Protein AF-A0A924PL40-F1 (afdb_monomer_lite)

Structure (mmCIF, N/CA/C/O backbone):
data_AF-A0A924PL40-F1
#
_entry.id   AF-A0A924PL40-F1
#
loop_
_atom_site.group_PDB
_atom_site.id
_atom_site.type_symbol
_atom_site.label_atom_id
_atom_site.label_alt_id
_atom_site.label_comp_id
_atom_site.label_asym_id
_atom_site.label_entity_id
_atom_site.label_seq_id
_atom_site.pdbx_PDB_ins_code
_atom_site.Cartn_x
_atom_site.Cartn_y
_atom_site.Cartn_z
_atom_site.occupancy
_atom_site.B_iso_or_equiv
_atom_site.auth_seq_id
_atom_site.auth_comp_id
_atom_site.auth_asym_id
_atom_site.auth_atom_id
_atom_site.pdbx_PDB_model_num
ATOM 1 N N . VAL A 1 1 ? -8.647 -14.905 -7.626 1.00 65.56 1 VAL A N 1
ATOM 2 C CA . VAL A 1 1 ? -8.924 -13.449 -7.681 1.00 65.56 1 VAL A CA 1
ATOM 3 C C . VAL A 1 1 ? -9.485 -13.070 -6.321 1.00 65.56 1 VAL A C 1
ATOM 5 O O . VAL A 1 1 ? -10.262 -13.864 -5.812 1.00 65.56 1 VAL A O 1
ATOM 8 N N . ALA A 1 2 ? -9.027 -11.977 -5.711 1.00 86.19 2 ALA A N 1
ATOM 9 C CA . ALA A 1 2 ? -9.420 -11.549 -4.363 1.00 86.19 2 ALA A CA 1
ATOM 10 C C . ALA A 1 2 ? -9.707 -10.041 -4.376 1.00 86.19 2 ALA A C 1
ATOM 12 O O . ALA A 1 2 ? -9.009 -9.313 -5.091 1.00 86.19 2 ALA A O 1
ATOM 13 N N . ASP A 1 3 ? -10.718 -9.595 -3.629 1.00 91.00 3 ASP A N 1
ATOM 14 C CA . ASP A 1 3 ? -11.042 -8.171 -3.473 1.00 91.00 3 ASP A CA 1
ATOM 15 C C . ASP A 1 3 ? -10.236 -7.516 -2.322 1.00 91.00 3 ASP A C 1
ATOM 17 O O . ASP A 1 3 ? -9.427 -8.161 -1.647 1.00 91.00 3 ASP A O 1
ATOM 21 N N . GLU A 1 4 ? -10.391 -6.202 -2.113 1.00 93.19 4 GLU A N 1
ATOM 22 C CA . GLU A 1 4 ? -9.683 -5.493 -1.032 1.00 93.19 4 GLU A CA 1
ATOM 23 C C . GLU A 1 4 ? -10.046 -6.048 0.353 1.00 93.19 4 GLU A C 1
ATOM 25 O O . GLU A 1 4 ? -9.172 -6.196 1.212 1.00 93.19 4 GLU A O 1
ATOM 30 N N . ARG A 1 5 ? -11.322 -6.383 0.562 1.00 94.44 5 ARG A N 1
ATOM 31 C CA . ARG A 1 5 ? -11.813 -6.932 1.824 1.00 94.44 5 ARG A CA 1
ATOM 32 C C . ARG A 1 5 ? -11.185 -8.298 2.080 1.00 94.44 5 ARG A C 1
ATOM 34 O O . ARG A 1 5 ? -10.714 -8.525 3.188 1.00 94.44 5 ARG A O 1
ATOM 41 N N . ASP A 1 6 ? -11.097 -9.167 1.079 1.00 93.31 6 ASP A N 1
ATOM 42 C CA . ASP A 1 6 ? -10.451 -10.475 1.185 1.00 93.31 6 ASP A CA 1
ATOM 43 C C . ASP A 1 6 ? -8.983 -10.327 1.604 1.00 93.31 6 ASP A C 1
ATOM 45 O O . ASP A 1 6 ? -8.516 -10.982 2.540 1.00 93.31 6 ASP A O 1
ATOM 49 N N . LEU A 1 7 ? -8.249 -9.432 0.933 1.00 94.38 7 LEU A N 1
ATOM 50 C CA . LEU A 1 7 ? -6.816 -9.261 1.154 1.00 94.38 7 LEU A CA 1
ATOM 51 C C . LEU A 1 7 ? -6.499 -8.589 2.492 1.00 94.38 7 LEU A C 1
ATOM 53 O O . LEU A 1 7 ? -5.565 -9.026 3.170 1.00 94.38 7 LEU A O 1
ATOM 57 N N . ILE A 1 8 ? -7.228 -7.541 2.876 1.00 95.75 8 ILE A N 1
ATOM 58 C CA . ILE A 1 8 ? -6.978 -6.833 4.138 1.00 95.75 8 ILE A CA 1
ATOM 59 C C . ILE A 1 8 ? -7.476 -7.674 5.312 1.00 95.75 8 ILE A C 1
ATOM 61 O O . ILE A 1 8 ? -6.711 -7.910 6.245 1.00 95.75 8 ILE A O 1
ATOM 65 N N . ARG A 1 9 ? -8.699 -8.218 5.243 1.00 95.38 9 ARG A N 1
ATOM 66 C CA . ARG A 1 9 ? -9.296 -8.976 6.353 1.00 95.38 9 ARG A CA 1
ATOM 67 C C . ARG A 1 9 ? -8.518 -10.245 6.678 1.00 95.38 9 ARG A C 1
ATOM 69 O O . ARG A 1 9 ? -8.373 -10.577 7.854 1.00 95.38 9 ARG A O 1
ATOM 76 N N . LEU A 1 10 ? -7.958 -10.926 5.670 1.00 95.50 10 LEU A N 1
ATOM 77 C CA . LEU A 1 10 ? -7.042 -12.054 5.888 1.00 95.50 10 LEU A CA 1
ATOM 78 C C . LEU A 1 10 ? -5.906 -11.686 6.855 1.00 95.50 10 LEU A C 1
ATOM 80 O O . LEU A 1 10 ? -5.582 -12.467 7.748 1.00 95.50 10 LEU A O 1
ATOM 84 N N . ARG A 1 11 ? -5.334 -10.493 6.689 1.00 96.12 11 ARG A N 1
ATOM 85 C CA . ARG A 1 11 ? -4.158 -10.017 7.424 1.00 96.12 11 ARG A CA 1
ATOM 86 C C . ARG A 1 11 ? -4.511 -9.397 8.770 1.00 96.12 11 ARG A C 1
ATOM 88 O O . ARG A 1 11 ? -3.778 -9.579 9.730 1.00 96.12 11 ARG A O 1
ATOM 95 N N . THR A 1 12 ? -5.641 -8.697 8.854 1.00 95.94 12 THR A N 1
ATOM 96 C CA . THR A 1 12 ? -6.043 -7.978 10.071 1.00 95.94 12 THR A CA 1
ATOM 97 C C . THR A 1 12 ? -6.868 -8.826 11.038 1.00 95.94 12 THR A C 1
ATOM 99 O O . THR A 1 12 ? -6.759 -8.634 12.249 1.00 95.94 12 THR A O 1
ATOM 102 N N . ASN A 1 13 ? -7.701 -9.750 10.539 1.00 94.44 13 ASN A N 1
ATOM 103 C CA . ASN A 1 13 ? -8.698 -10.452 11.364 1.00 94.44 13 ASN A CA 1
ATOM 104 C C . ASN A 1 13 ? -8.314 -11.917 11.627 1.00 94.44 13 ASN A C 1
ATOM 106 O O . ASN A 1 13 ? -8.564 -12.428 12.726 1.00 94.44 13 ASN A O 1
ATOM 110 N N . TYR A 1 14 ? -7.708 -12.587 10.637 1.00 94.25 14 TYR A N 1
ATOM 111 C CA . TYR A 1 14 ? -7.462 -14.034 10.682 1.00 94.25 14 TYR A CA 1
ATOM 112 C C . TYR A 1 14 ? -6.002 -14.412 10.955 1.00 94.25 14 TYR A C 1
ATOM 114 O O . TYR A 1 14 ? -5.757 -15.305 11.765 1.00 94.25 14 TYR A O 1
ATOM 122 N N . ARG A 1 15 ? -5.024 -13.754 10.321 1.00 93.94 15 ARG A N 1
ATOM 123 C CA . ARG A 1 15 ? -3.598 -14.024 10.561 1.00 93.94 15 ARG A CA 1
ATOM 124 C C . ARG A 1 15 ? -3.115 -13.319 11.821 1.00 93.94 15 ARG A C 1
ATOM 126 O O . ARG A 1 15 ? -2.873 -12.118 11.827 1.00 93.94 15 ARG A O 1
ATOM 133 N N . ARG A 1 16 ? -3.006 -14.093 12.898 1.00 90.62 16 ARG A N 1
ATOM 134 C CA . ARG A 1 16 ? -2.607 -13.600 14.225 1.00 90.62 16 ARG A CA 1
ATOM 135 C C . ARG A 1 16 ? -1.201 -14.023 14.635 1.00 90.62 16 ARG A C 1
ATOM 137 O O . ARG A 1 16 ? -0.725 -13.543 15.656 1.00 90.62 16 ARG A O 1
ATOM 144 N N . ASP A 1 17 ? -0.556 -14.887 13.854 1.00 91.94 17 ASP A N 1
ATOM 145 C CA . ASP A 1 17 ? 0.757 -15.442 14.173 1.00 91.94 17 ASP A CA 1
ATOM 146 C C . ASP A 1 17 ? 1.670 -15.519 12.926 1.00 91.94 17 ASP A C 1
ATOM 148 O O . ASP A 1 17 ? 1.475 -16.397 12.080 1.00 91.94 17 ASP A O 1
ATOM 152 N N . PRO A 1 18 ? 2.625 -14.581 12.764 1.00 91.12 18 PRO A N 1
ATOM 153 C CA . PRO A 1 18 ? 2.72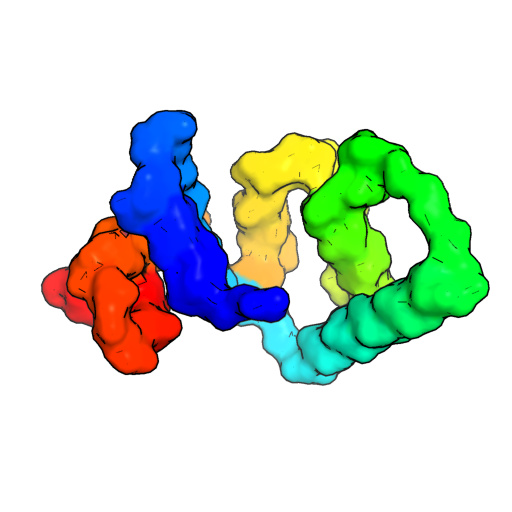5 -13.327 13.511 1.00 91.12 18 PRO A CA 1
ATOM 154 C C . PRO A 1 18 ? 1.590 -12.353 13.128 1.00 91.12 18 PRO A C 1
ATOM 156 O O . PRO A 1 18 ? 1.040 -12.443 12.026 1.00 91.12 18 PRO A O 1
ATOM 159 N N . PRO A 1 19 ? 1.230 -11.395 14.002 1.00 91.06 19 PRO A N 1
ATOM 160 C CA . PRO A 1 19 ? 0.246 -10.373 13.665 1.00 91.06 19 PRO A CA 1
ATOM 161 C C . PRO A 1 19 ? 0.794 -9.424 12.589 1.00 91.06 19 PRO A C 1
ATOM 163 O O . PRO A 1 19 ? 1.847 -8.807 12.759 1.00 91.06 19 PRO A O 1
ATOM 166 N N . GLU A 1 20 ? 0.057 -9.268 11.490 1.00 94.81 20 GLU A N 1
ATOM 167 C CA . GLU A 1 20 ? 0.431 -8.361 10.401 1.00 94.81 20 GLU A CA 1
ATOM 168 C C . GLU A 1 20 ? -0.043 -6.925 10.694 1.00 94.81 20 GLU A C 1
ATOM 170 O O . GLU A 1 20 ? -1.162 -6.709 11.159 1.00 94.81 20 GLU A O 1
ATOM 175 N N . GLN A 1 21 ? 0.791 -5.924 10.401 1.00 94.50 21 GLN A N 1
ATOM 176 C CA . GLN A 1 21 ? 0.422 -4.505 10.496 1.00 94.50 21 GLN A CA 1
ATOM 177 C C . GLN A 1 21 ? 0.054 -3.990 9.104 1.00 94.50 21 GLN A C 1
ATOM 179 O O . GLN A 1 21 ? 0.886 -4.014 8.194 1.00 94.50 21 GLN A O 1
ATOM 184 N N . VAL A 1 22 ? -1.187 -3.538 8.923 1.00 95.50 22 VAL A N 1
ATOM 185 C CA . VAL A 1 22 ? -1.702 -3.096 7.625 1.00 95.50 22 VAL A CA 1
ATOM 186 C C . VAL A 1 22 ? -1.896 -1.588 7.626 1.00 95.50 22 VAL A C 1
ATOM 188 O O . VAL A 1 22 ? -2.547 -1.017 8.505 1.00 95.50 22 VAL A O 1
ATOM 191 N N . TYR A 1 23 ? -1.351 -0.954 6.590 1.00 95.25 23 TYR A N 1
ATOM 192 C CA . TYR A 1 23 ? -1.414 0.484 6.377 1.00 95.25 23 TYR A CA 1
ATOM 193 C C . TYR A 1 23 ? -2.015 0.791 5.008 1.00 95.25 23 TYR A C 1
ATOM 195 O O . TYR A 1 23 ? -1.683 0.142 4.014 1.00 95.25 23 TYR A O 1
ATOM 203 N N . VAL A 1 24 ? -2.875 1.805 4.953 1.00 94.44 24 VAL A N 1
ATOM 204 C CA . VAL A 1 24 ? -3.432 2.355 3.714 1.00 94.44 24 VAL A CA 1
ATOM 205 C C . VAL A 1 24 ? -3.011 3.815 3.621 1.00 94.44 24 VAL A C 1
ATOM 207 O O . VAL A 1 24 ? -3.561 4.672 4.307 1.00 94.44 24 VAL A O 1
ATOM 210 N N . TYR A 1 25 ? -2.023 4.092 2.771 1.00 92.50 25 TYR A N 1
ATOM 211 C CA . TYR A 1 25 ? -1.489 5.437 2.574 1.00 92.50 25 TYR A CA 1
ATOM 212 C C . TYR A 1 25 ? -2.215 6.163 1.446 1.00 92.50 25 TYR A C 1
ATOM 214 O O . TYR A 1 25 ? -2.391 5.626 0.350 1.00 92.50 25 TYR A O 1
ATOM 222 N N . ARG A 1 26 ? -2.588 7.418 1.696 1.00 90.56 26 ARG A N 1
ATOM 223 C CA . ARG A 1 26 ? -3.118 8.306 0.662 1.00 90.56 26 ARG A CA 1
ATOM 224 C C . ARG A 1 26 ? -1.978 8.842 -0.204 1.00 90.56 26 ARG A C 1
ATOM 226 O O . ARG A 1 26 ? -1.017 9.402 0.321 1.00 90.56 26 ARG A O 1
ATOM 233 N N . THR A 1 27 ? -2.087 8.664 -1.517 1.00 88.69 27 THR A N 1
ATOM 234 C CA . THR A 1 27 ? -1.095 9.130 -2.494 1.00 88.69 27 THR A CA 1
ATOM 235 C C . THR A 1 27 ? -1.432 10.519 -3.027 1.00 88.69 27 THR A C 1
ATOM 237 O O . THR A 1 27 ? -2.596 10.910 -3.122 1.00 88.69 27 THR A O 1
ATOM 240 N N . HIS A 1 28 ? -0.393 11.248 -3.428 1.00 82.56 28 HIS A N 1
ATOM 241 C CA . HIS A 1 28 ? -0.475 12.431 -4.275 1.00 82.56 28 HIS A CA 1
ATOM 242 C C . HIS A 1 28 ? -0.035 12.035 -5.686 1.00 82.56 28 HIS A C 1
ATOM 244 O O . HIS A 1 28 ? 1.131 12.167 -6.063 1.00 82.56 28 HIS A O 1
ATOM 250 N N . SER A 1 29 ? -0.965 11.481 -6.460 1.00 73.44 29 SER A N 1
ATOM 251 C CA . SER A 1 29 ? -0.731 11.063 -7.841 1.00 73.44 29 SER A CA 1
ATOM 252 C C . SER A 1 29 ? -1.707 11.749 -8.793 1.00 73.44 29 SER A C 1
ATOM 254 O O . SER A 1 29 ? -2.889 11.927 -8.500 1.00 73.44 29 SER A O 1
ATOM 256 N N . ALA A 1 30 ? -1.208 12.158 -9.961 1.00 77.25 30 ALA A N 1
ATOM 257 C CA . ALA A 1 30 ? -2.071 12.595 -11.049 1.00 77.25 30 ALA A CA 1
ATOM 258 C C . ALA A 1 30 ? -2.750 11.365 -11.671 1.00 77.25 30 ALA A C 1
ATOM 260 O O . ALA A 1 30 ? -2.069 10.390 -11.988 1.00 77.25 30 ALA A O 1
ATOM 261 N N . LEU A 1 31 ? -4.059 11.437 -11.940 1.00 78.31 31 LEU A N 1
ATOM 262 C CA . LEU A 1 31 ? -4.840 10.332 -12.530 1.00 78.31 31 LEU A CA 1
ATOM 263 C C . LEU A 1 31 ? -4.194 9.735 -13.795 1.00 78.31 31 LEU A C 1
ATOM 265 O O . LEU A 1 31 ? -4.251 8.528 -14.034 1.00 78.31 31 LEU A O 1
ATOM 269 N N . ASN A 1 32 ? -3.542 10.576 -14.602 1.00 82.38 32 ASN A N 1
ATOM 270 C CA . ASN A 1 32 ? -2.824 10.138 -15.798 1.00 82.38 32 ASN A CA 1
ATOM 271 C C . ASN A 1 32 ? -1.631 9.224 -15.475 1.00 82.38 32 ASN A C 1
ATOM 273 O O . ASN A 1 32 ? -1.381 8.275 -16.219 1.00 82.38 32 ASN A O 1
ATOM 277 N N . SER A 1 33 ? -0.907 9.488 -14.387 1.00 82.50 33 SER A N 1
ATOM 278 C CA . SER A 1 33 ? 0.225 8.670 -13.936 1.00 82.50 33 SER A CA 1
ATOM 279 C C . SER A 1 33 ? -0.239 7.309 -13.417 1.00 82.50 33 SER A C 1
ATOM 281 O O . SER A 1 33 ? 0.360 6.284 -13.749 1.00 82.50 33 SER A O 1
ATOM 283 N N . ASP A 1 34 ? -1.359 7.276 -12.691 1.00 84.38 34 ASP A N 1
ATOM 284 C CA . ASP A 1 34 ? -1.942 6.030 -12.177 1.00 84.38 34 ASP A CA 1
ATOM 285 C C . ASP A 1 34 ? -2.434 5.134 -13.318 1.00 84.38 34 ASP A C 1
ATOM 287 O O . ASP A 1 34 ? -2.154 3.933 -13.352 1.00 84.38 34 ASP A O 1
ATOM 291 N N . LYS A 1 35 ? -3.087 5.730 -14.325 1.00 87.44 35 LYS A N 1
ATOM 292 C CA . LYS A 1 35 ? -3.507 5.014 -15.536 1.00 87.44 35 LYS A CA 1
ATOM 293 C C . LYS A 1 35 ? -2.318 4.438 -16.307 1.00 87.44 35 LYS A C 1
ATOM 295 O O . LYS A 1 35 ? -2.396 3.303 -16.775 1.00 87.44 35 LYS A O 1
ATOM 300 N N . LYS A 1 36 ? -1.224 5.196 -16.453 1.00 87.81 36 LYS A N 1
ATOM 301 C CA . LYS A 1 36 ? -0.002 4.714 -17.120 1.00 87.81 36 LYS A CA 1
ATOM 302 C C . LYS A 1 36 ? 0.597 3.519 -16.391 1.00 87.81 36 LYS A C 1
ATOM 304 O O . LYS A 1 36 ? 0.888 2.514 -17.033 1.00 87.81 36 LYS A O 1
ATOM 309 N N . LEU A 1 37 ? 0.725 3.610 -15.066 1.00 87.69 37 LEU A N 1
ATOM 310 C CA . LEU A 1 37 ? 1.234 2.514 -14.246 1.00 87.69 37 LEU A CA 1
ATOM 311 C C . LEU A 1 37 ? 0.361 1.262 -14.392 1.00 87.69 37 LEU A C 1
ATOM 313 O O . LEU A 1 37 ? 0.880 0.175 -14.635 1.00 87.69 37 LEU A O 1
ATOM 317 N N . PHE A 1 38 ? -0.963 1.417 -14.317 1.00 89.00 38 PHE A N 1
ATOM 318 C CA . PHE A 1 38 ? -1.900 0.310 -14.509 1.00 89.00 38 PHE A CA 1
ATOM 319 C C . PHE A 1 38 ? -1.731 -0.368 -15.876 1.00 89.00 38 PHE A C 1
ATOM 321 O O . PHE A 1 38 ? -1.618 -1.592 -15.955 1.00 89.00 38 PHE A O 1
ATOM 328 N N . LEU A 1 39 ? -1.668 0.416 -16.956 1.00 92.62 39 LEU A N 1
ATOM 329 C CA . LEU A 1 39 ? -1.484 -0.122 -18.306 1.00 92.62 39 LEU A CA 1
ATOM 330 C C . LEU A 1 39 ? -0.135 -0.833 -18.467 1.00 92.62 39 LEU A C 1
ATOM 332 O O . LEU A 1 39 ? -0.069 -1.853 -19.156 1.00 92.62 39 LEU A O 1
ATOM 336 N N . GLU A 1 40 ? 0.916 -0.349 -17.805 1.00 91.06 40 GLU A N 1
ATOM 337 C CA . GLU A 1 40 ? 2.220 -1.013 -17.810 1.00 91.06 40 GLU A CA 1
ATOM 338 C C . GLU A 1 40 ? 2.170 -2.386 -17.125 1.00 91.06 40 GLU A C 1
ATOM 340 O O . GLU A 1 40 ? 2.715 -3.360 -17.650 1.00 91.06 40 GLU A O 1
ATOM 345 N N . TYR A 1 41 ? 1.440 -2.511 -16.013 1.00 89.19 41 TYR A N 1
ATOM 346 C CA . TYR A 1 41 ? 1.198 -3.812 -15.382 1.00 89.19 41 TYR A CA 1
ATOM 347 C C . TYR A 1 41 ? 0.461 -4.777 -16.314 1.00 89.19 41 TYR A C 1
ATOM 349 O O . TYR A 1 41 ? 0.885 -5.925 -16.464 1.00 89.19 41 TYR A O 1
ATOM 357 N N . ILE A 1 42 ? -0.600 -4.320 -16.988 1.00 92.06 42 ILE A N 1
ATOM 358 C CA . ILE A 1 42 ? -1.340 -5.142 -17.960 1.00 92.06 42 ILE A CA 1
ATOM 359 C C . ILE A 1 42 ? -0.419 -5.607 -19.092 1.00 92.06 42 ILE A C 1
ATOM 361 O O . ILE A 1 42 ? -0.427 -6.784 -19.462 1.00 92.06 42 ILE A O 1
ATOM 365 N N . LYS A 1 43 ? 0.429 -4.714 -19.609 1.00 91.88 43 LYS A N 1
ATOM 366 C CA . LYS A 1 43 ? 1.422 -5.053 -20.632 1.00 91.88 43 LYS A CA 1
ATOM 367 C C . LYS A 1 43 ? 2.420 -6.103 -20.134 1.00 91.88 43 LYS A C 1
ATOM 369 O O . LYS A 1 43 ? 2.701 -7.058 -20.866 1.00 91.88 43 LYS A O 1
ATOM 374 N N . LYS A 1 44 ? 2.922 -5.977 -18.898 1.00 89.44 44 LYS A N 1
ATOM 375 C CA . LYS A 1 44 ? 3.841 -6.962 -18.304 1.00 89.44 44 LYS A CA 1
ATOM 376 C C . LYS A 1 44 ? 3.176 -8.328 -18.145 1.00 89.44 44 LYS A C 1
ATOM 378 O O . LYS A 1 44 ? 3.764 -9.327 -18.548 1.00 89.44 44 LYS A O 1
ATOM 383 N N . ILE A 1 45 ? 1.944 -8.372 -17.637 1.00 89.75 45 ILE A N 1
ATOM 384 C CA . ILE A 1 45 ? 1.165 -9.612 -17.482 1.00 89.75 45 ILE A CA 1
ATOM 385 C C . ILE A 1 45 ? 0.957 -10.298 -18.839 1.00 89.75 45 ILE A C 1
ATOM 387 O O . ILE A 1 45 ? 1.221 -11.493 -18.977 1.00 89.75 45 ILE A O 1
ATOM 391 N N . ASN A 1 46 ? 0.551 -9.540 -19.861 1.00 93.19 46 ASN A N 1
ATOM 392 C CA . ASN A 1 46 ? 0.355 -10.078 -21.209 1.00 93.19 46 ASN A CA 1
ATOM 393 C C . ASN A 1 46 ? 1.664 -10.589 -21.825 1.00 93.19 46 ASN A C 1
ATOM 395 O O . ASN A 1 46 ? 1.666 -11.622 -22.491 1.00 93.19 46 ASN A O 1
ATOM 399 N N . THR A 1 47 ? 2.784 -9.910 -21.564 1.00 92.19 47 THR A N 1
ATOM 400 C CA . THR A 1 47 ? 4.111 -10.361 -22.007 1.00 92.19 47 THR A CA 1
ATOM 401 C C . THR A 1 47 ? 4.496 -11.679 -21.342 1.00 92.19 47 THR A C 1
ATOM 403 O O . THR A 1 47 ? 4.902 -12.601 -22.039 1.00 92.19 47 THR A O 1
ATOM 406 N N . LEU A 1 48 ? 4.303 -11.804 -20.026 1.00 91.19 48 LEU A N 1
ATOM 407 C CA . LEU A 1 48 ? 4.634 -13.017 -19.269 1.00 91.19 48 LEU A CA 1
ATOM 408 C C . LEU A 1 48 ? 3.826 -14.240 -19.719 1.00 91.19 48 LEU A C 1
ATOM 410 O O . LEU A 1 48 ? 4.335 -15.357 -19.683 1.00 91.19 48 LEU A O 1
ATOM 414 N N . LYS A 1 49 ? 2.588 -14.032 -20.189 1.00 91.50 49 LYS A N 1
ATOM 415 C CA . LYS A 1 49 ? 1.772 -15.094 -20.797 1.00 91.50 49 LYS A CA 1
ATOM 416 C C . LYS A 1 49 ? 2.411 -15.653 -22.071 1.00 91.50 49 LYS A C 1
ATOM 418 O O . LYS A 1 49 ? 2.314 -16.849 -22.324 1.00 91.50 49 LYS A O 1
ATOM 423 N N . LEU A 1 50 ? 3.011 -14.787 -22.887 1.00 94.69 50 LEU A N 1
ATOM 424 C CA . LEU A 1 50 ? 3.638 -15.168 -24.155 1.00 94.69 50 LEU A CA 1
ATOM 425 C C . LEU A 1 50 ? 5.070 -15.673 -23.961 1.00 94.69 50 LEU A C 1
ATOM 427 O O . LEU A 1 50 ? 5.502 -16.593 -24.650 1.00 94.69 50 LEU A O 1
ATOM 431 N N . LYS A 1 51 ? 5.806 -15.060 -23.033 1.00 94.00 51 LYS A N 1
ATOM 432 C CA . LYS A 1 51 ? 7.204 -15.351 -22.744 1.00 94.00 51 LYS A CA 1
ATOM 433 C C . LYS A 1 51 ? 7.393 -15.426 -21.225 1.00 94.00 51 LYS A C 1
ATOM 435 O O . LYS A 1 51 ? 7.558 -14.381 -20.592 1.00 94.00 51 LYS A O 1
ATOM 440 N N . PRO A 1 52 ? 7.352 -16.631 -20.633 1.00 88.19 52 PRO A N 1
ATOM 441 C CA . PRO A 1 52 ? 7.578 -16.783 -19.204 1.00 88.19 52 PRO A CA 1
ATOM 442 C C . PRO A 1 52 ? 9.002 -16.345 -18.839 1.00 88.19 52 PRO A C 1
ATOM 444 O O . PRO A 1 52 ? 9.942 -16.500 -19.621 1.00 88.19 52 PRO A O 1
ATOM 447 N N . GLU A 1 53 ? 9.156 -15.800 -17.637 1.00 87.31 53 GLU A N 1
ATOM 448 C CA . GLU A 1 53 ? 10.431 -15.326 -17.100 1.00 87.31 53 GLU A CA 1
ATOM 449 C C . GLU A 1 53 ? 10.697 -15.986 -15.742 1.00 87.31 53 GLU A C 1
ATOM 451 O O . GLU A 1 53 ? 9.770 -16.247 -14.973 1.00 87.31 53 GLU A O 1
ATOM 456 N N . PHE A 1 54 ? 11.970 -16.240 -15.435 1.00 85.75 54 PHE A N 1
ATOM 457 C CA . PHE A 1 54 ? 12.378 -16.682 -14.104 1.00 85.75 54 PHE A CA 1
ATOM 458 C C . PHE A 1 54 ? 12.505 -15.476 -13.172 1.00 85.75 54 PHE A C 1
ATOM 460 O O . PHE A 1 54 ? 13.158 -14.487 -13.502 1.00 85.75 54 PHE A O 1
ATOM 467 N N . TYR A 1 55 ? 11.892 -15.575 -11.994 1.00 82.38 55 TYR A N 1
ATOM 468 C CA . TYR A 1 55 ? 11.902 -14.522 -10.983 1.00 82.38 55 TYR A CA 1
ATOM 469 C C . TYR A 1 55 ? 13.113 -14.674 -10.066 1.00 82.38 55 TYR A C 1
ATOM 471 O O . TYR A 1 55 ? 13.401 -15.770 -9.585 1.00 82.38 55 TYR A O 1
ATOM 479 N N . ASN A 1 56 ? 13.793 -13.566 -9.778 1.00 78.19 56 ASN A N 1
ATOM 480 C CA . ASN A 1 56 ? 14.836 -13.525 -8.760 1.00 78.19 56 ASN A CA 1
ATOM 481 C C . ASN A 1 56 ? 14.267 -12.856 -7.506 1.00 78.19 56 ASN A C 1
ATOM 483 O O . ASN A 1 56 ? 13.822 -11.715 -7.557 1.00 78.19 56 ASN A O 1
ATOM 487 N N . SER A 1 57 ? 14.296 -13.538 -6.362 1.00 73.62 57 SER A N 1
ATOM 488 C CA . SER A 1 57 ? 13.688 -13.034 -5.123 1.00 73.62 57 SER A CA 1
ATOM 489 C C . SER A 1 57 ? 14.250 -11.683 -4.654 1.00 73.62 57 SER A C 1
ATOM 491 O O . SER A 1 57 ? 13.532 -10.908 -4.023 1.00 73.62 57 SER A O 1
ATOM 493 N N . LEU A 1 58 ? 15.508 -11.368 -4.982 1.00 68.25 58 LEU A N 1
ATOM 494 C CA . LEU A 1 58 ? 16.138 -10.093 -4.630 1.00 68.25 58 LEU A CA 1
ATOM 495 C C . LEU A 1 58 ? 15.693 -8.958 -5.553 1.00 68.25 58 LEU A C 1
ATOM 497 O O . LEU A 1 58 ? 15.429 -7.853 -5.084 1.00 68.25 58 LEU A O 1
ATOM 501 N N . THR A 1 59 ? 15.593 -9.212 -6.859 1.00 70.12 59 THR A N 1
ATOM 502 C CA . THR A 1 59 ? 15.339 -8.159 -7.858 1.00 70.12 59 THR A CA 1
ATOM 503 C C . THR A 1 59 ? 13.904 -8.133 -8.378 1.00 70.12 59 THR A C 1
ATOM 505 O O . THR A 1 59 ? 13.520 -7.166 -9.029 1.00 70.12 59 THR A O 1
ATOM 508 N N . THR A 1 60 ? 13.089 -9.140 -8.075 1.00 73.00 60 THR A 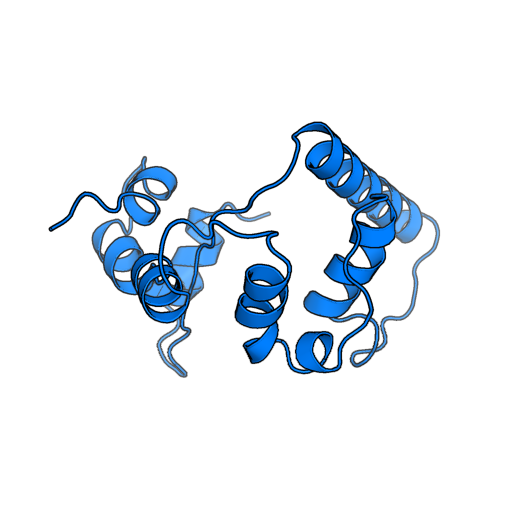N 1
ATOM 509 C CA . THR A 1 60 ? 11.717 -9.300 -8.578 1.00 73.00 60 THR A CA 1
ATOM 510 C C . THR A 1 60 ? 10.719 -9.509 -7.437 1.00 73.00 60 THR A C 1
ATOM 512 O O . THR A 1 60 ? 9.811 -10.335 -7.518 1.00 73.00 60 THR A O 1
ATOM 515 N N . ASN A 1 61 ? 10.882 -8.749 -6.353 1.00 76.31 61 ASN A N 1
ATOM 516 C CA . ASN A 1 61 ? 9.934 -8.711 -5.239 1.00 76.31 61 ASN A CA 1
ATOM 517 C C . ASN A 1 61 ? 8.834 -7.652 -5.448 1.00 76.31 61 ASN A C 1
ATOM 519 O O . ASN A 1 61 ? 8.893 -6.826 -6.363 1.00 76.31 61 ASN A O 1
ATOM 523 N N . CYS A 1 62 ? 7.823 -7.669 -4.574 1.00 70.81 62 CYS A N 1
ATOM 524 C CA . CYS A 1 62 ? 6.662 -6.783 -4.665 1.00 70.81 62 CYS A CA 1
ATOM 525 C C . CYS A 1 62 ? 7.039 -5.293 -4.696 1.00 70.81 62 CYS A C 1
ATOM 527 O O . CYS A 1 62 ? 6.422 -4.534 -5.434 1.00 70.81 62 CYS A O 1
ATOM 529 N N . THR A 1 63 ? 8.066 -4.872 -3.956 1.00 76.69 63 THR A N 1
ATOM 530 C CA . THR A 1 63 ? 8.473 -3.463 -3.864 1.00 76.69 63 THR A CA 1
ATOM 531 C C . THR A 1 63 ? 9.321 -3.024 -5.056 1.00 76.69 63 THR A C 1
ATOM 533 O O . THR A 1 63 ? 9.050 -1.981 -5.653 1.00 76.69 63 THR A O 1
ATOM 536 N N . ASN A 1 64 ? 10.305 -3.835 -5.459 1.00 78.12 64 ASN A N 1
ATOM 537 C CA . ASN A 1 64 ? 11.172 -3.501 -6.587 1.00 78.12 64 ASN A CA 1
ATOM 538 C C . ASN A 1 64 ? 10.399 -3.495 -7.910 1.00 78.12 64 ASN A C 1
ATOM 540 O O . ASN A 1 64 ? 10.624 -2.617 -8.736 1.00 78.12 64 ASN A O 1
ATOM 544 N N . ASN A 1 65 ? 9.443 -4.415 -8.090 1.00 80.00 65 ASN A N 1
ATOM 545 C CA . ASN A 1 65 ? 8.588 -4.428 -9.278 1.00 80.00 65 ASN A CA 1
ATOM 546 C C . ASN A 1 65 ? 7.728 -3.161 -9.367 1.00 80.00 65 ASN A C 1
ATOM 548 O O . ASN A 1 65 ? 7.645 -2.566 -10.437 1.00 80.00 65 ASN A O 1
ATOM 552 N N . ILE A 1 66 ? 7.131 -2.709 -8.254 1.00 79.81 66 ILE A N 1
ATOM 553 C CA . ILE A 1 66 ? 6.373 -1.444 -8.222 1.00 79.81 66 ILE A CA 1
ATOM 554 C C . ILE A 1 66 ? 7.266 -0.277 -8.631 1.00 79.81 66 ILE A C 1
ATOM 556 O O . ILE A 1 66 ? 6.888 0.512 -9.496 1.00 79.81 66 ILE A O 1
ATOM 560 N N . TRP A 1 67 ? 8.463 -0.182 -8.050 1.00 83.75 67 TRP A N 1
ATOM 561 C CA . TRP A 1 67 ? 9.403 0.877 -8.399 1.00 83.75 67 TRP A CA 1
ATOM 562 C C . TRP A 1 67 ? 9.828 0.822 -9.875 1.00 83.75 67 TRP A C 1
ATOM 564 O O . TRP A 1 67 ? 9.797 1.845 -10.558 1.00 83.75 67 TRP A O 1
ATOM 574 N N . GLN A 1 68 ? 10.159 -0.366 -10.394 1.00 80.12 68 GLN A N 1
ATOM 575 C CA . GLN A 1 68 ? 10.521 -0.558 -11.799 1.00 80.12 68 GLN A CA 1
ATOM 576 C C . GLN A 1 68 ? 9.391 -0.135 -12.739 1.00 80.12 68 GLN A C 1
ATOM 578 O O . GLN A 1 68 ? 9.640 0.607 -13.686 1.00 80.12 68 GLN A O 1
ATOM 583 N N . HIS A 1 69 ? 8.154 -0.554 -12.464 1.00 81.19 69 HIS A N 1
ATOM 584 C CA . HIS A 1 69 ? 7.003 -0.191 -13.288 1.00 81.19 69 HIS A CA 1
ATOM 585 C C . HIS A 1 69 ? 6.645 1.294 -13.176 1.00 81.19 69 HIS A C 1
ATOM 587 O O . HIS A 1 69 ? 6.184 1.874 -14.154 1.00 81.19 69 HIS A O 1
ATOM 593 N N . ASN A 1 70 ? 6.918 1.957 -12.048 1.00 80.88 70 ASN A N 1
ATOM 594 C CA . ASN A 1 70 ? 6.683 3.399 -11.909 1.00 80.88 70 ASN A CA 1
ATOM 595 C C . ASN A 1 70 ? 7.625 4.250 -12.784 1.00 80.88 70 ASN A C 1
ATOM 597 O O . ASN A 1 70 ? 7.315 5.401 -13.078 1.00 80.88 70 ASN A O 1
ATOM 601 N N . ARG A 1 71 ? 8.722 3.688 -13.314 1.00 80.75 71 ARG A N 1
ATOM 602 C CA . ARG A 1 71 ? 9.615 4.392 -14.258 1.00 80.75 71 ARG A CA 1
ATOM 603 C C . ARG A 1 71 ? 8.923 4.873 -15.539 1.00 80.75 71 ARG A C 1
ATOM 605 O O . ARG A 1 71 ? 9.469 5.730 -16.224 1.00 80.75 71 ARG A O 1
ATOM 612 N N . VAL A 1 72 ? 7.725 4.372 -15.855 1.00 78.62 72 VAL A N 1
ATOM 613 C CA . VAL A 1 72 ? 6.895 4.900 -16.958 1.00 78.62 72 VAL A CA 1
ATOM 614 C C . VAL A 1 72 ? 6.412 6.336 -16.723 1.00 78.62 72 VAL A C 1
ATOM 616 O O . VAL A 1 72 ? 5.992 7.013 -17.664 1.00 78.62 72 VAL A O 1
ATOM 619 N N . ASN A 1 73 ? 6.456 6.809 -15.477 1.00 78.56 73 ASN A N 1
ATOM 620 C CA . ASN A 1 73 ? 6.150 8.182 -15.112 1.00 78.56 73 ASN A CA 1
ATOM 621 C C . ASN A 1 73 ? 7.440 9.017 -15.101 1.00 78.56 73 ASN A C 1
ATOM 623 O O . ASN A 1 73 ? 8.466 8.580 -14.582 1.00 78.56 73 ASN A O 1
ATOM 627 N N . ALA A 1 74 ? 7.379 10.238 -15.645 1.00 72.88 74 ALA A N 1
ATOM 628 C CA . ALA A 1 74 ? 8.511 11.179 -15.653 1.00 72.88 74 ALA A CA 1
ATOM 629 C C . ALA A 1 74 ? 8.971 11.549 -14.229 1.00 72.88 74 ALA A C 1
ATOM 631 O O . ALA A 1 74 ? 10.142 11.781 -13.969 1.00 72.88 74 ALA A O 1
ATOM 632 N N . ASP A 1 75 ? 8.017 11.505 -13.313 1.00 74.19 75 ASP A N 1
ATOM 633 C CA . ASP A 1 75 ? 8.092 11.850 -11.903 1.00 74.19 75 ASP A CA 1
ATOM 634 C C . ASP A 1 75 ? 8.540 10.681 -11.000 1.00 74.19 75 ASP A C 1
ATOM 636 O O . ASP A 1 75 ? 8.249 10.648 -9.802 1.00 74.19 75 ASP A O 1
ATOM 640 N N . ASN A 1 76 ? 9.199 9.670 -11.567 1.00 80.81 76 ASN A N 1
ATOM 641 C CA . ASN A 1 76 ? 9.588 8.484 -10.812 1.00 80.81 76 ASN A CA 1
ATOM 642 C C . ASN A 1 76 ? 10.610 8.804 -9.707 1.00 80.81 76 ASN A C 1
ATOM 644 O O . ASN A 1 76 ? 11.400 9.743 -9.796 1.00 80.81 76 ASN A O 1
ATOM 648 N N . LEU A 1 77 ? 10.573 8.010 -8.636 1.00 83.31 77 LEU A N 1
ATOM 649 C CA . LEU A 1 77 ? 11.521 8.143 -7.535 1.00 83.31 77 LEU A CA 1
ATOM 650 C C . LEU A 1 77 ? 12.870 7.520 -7.912 1.00 83.31 77 LEU A C 1
ATOM 652 O O . LEU A 1 77 ? 12.882 6.435 -8.506 1.00 83.31 77 LEU A O 1
ATOM 656 N N . PRO A 1 78 ? 14.006 8.139 -7.541 1.00 85.31 78 PRO A N 1
ATOM 657 C CA . PRO A 1 78 ? 15.308 7.517 -7.729 1.00 85.31 78 PRO A CA 1
ATOM 658 C C . PRO A 1 78 ? 15.413 6.209 -6.935 1.00 85.31 78 PRO A C 1
ATOM 660 O O . PRO A 1 78 ? 14.611 5.903 -6.055 1.00 85.31 78 PRO A O 1
ATOM 663 N N . TYR A 1 79 ? 16.406 5.390 -7.263 1.00 83.50 79 TYR A N 1
ATOM 664 C CA . TYR A 1 79 ? 16.642 4.176 -6.491 1.00 83.50 79 TYR A CA 1
ATOM 665 C C . TYR A 1 79 ? 17.181 4.524 -5.093 1.00 83.50 79 TYR A C 1
ATOM 667 O O . TYR A 1 79 ? 18.083 5.350 -4.969 1.00 83.50 79 TYR A O 1
ATOM 675 N N . SER A 1 80 ? 16.668 3.866 -4.053 1.00 85.94 80 SER A N 1
ATOM 676 C CA . SER A 1 80 ? 17.139 3.973 -2.666 1.00 85.94 80 SER A CA 1
ATOM 677 C C . SER A 1 80 ? 17.227 2.580 -2.044 1.00 85.94 80 SER A C 1
ATOM 679 O O . SER A 1 80 ? 16.433 1.697 -2.371 1.00 85.94 80 SER A O 1
ATOM 681 N N . TRP A 1 81 ? 18.144 2.379 -1.094 1.00 87.44 81 TRP A N 1
ATOM 682 C CA . TRP A 1 81 ? 18.221 1.136 -0.314 1.00 87.44 81 TRP A CA 1
ATOM 683 C C . TRP A 1 81 ? 16.909 0.837 0.437 1.00 87.44 81 TRP A C 1
ATOM 685 O O . TRP A 1 81 ? 16.589 -0.322 0.689 1.00 87.44 81 TRP A O 1
ATOM 695 N N . GLN A 1 82 ? 16.105 1.868 0.719 1.00 86.50 82 GLN A N 1
ATOM 696 C CA . GLN A 1 82 ? 14.780 1.763 1.345 1.00 86.50 82 GLN A CA 1
ATOM 697 C C . GLN A 1 82 ? 13.757 1.016 0.466 1.00 86.50 82 GLN A C 1
ATOM 699 O O . GLN A 1 82 ? 12.719 0.582 0.955 1.00 86.50 82 GLN A O 1
ATOM 704 N N . ILE A 1 83 ? 14.049 0.837 -0.827 1.00 83.75 83 ILE A N 1
ATOM 705 C CA . ILE A 1 83 ? 13.260 0.003 -1.744 1.00 83.75 83 ILE A CA 1
ATOM 706 C C . ILE A 1 83 ? 13.555 -1.484 -1.500 1.00 83.75 83 ILE A C 1
ATOM 708 O O . ILE A 1 83 ? 12.649 -2.310 -1.593 1.00 83.75 83 ILE A O 1
ATOM 712 N N . LEU A 1 84 ? 14.798 -1.833 -1.146 1.00 80.00 84 LEU A N 1
ATOM 713 C CA . LEU A 1 84 ? 15.168 -3.199 -0.756 1.00 80.00 84 LEU A CA 1
ATOM 714 C C . LEU A 1 84 ? 14.644 -3.531 0.644 1.00 80.00 84 LEU A C 1
ATOM 716 O O . LEU A 1 84 ? 14.093 -4.606 0.865 1.00 80.00 84 LEU A O 1
ATOM 720 N N . ALA A 1 85 ? 14.784 -2.591 1.579 1.00 84.75 85 ALA A N 1
ATOM 721 C CA . ALA A 1 85 ? 14.257 -2.703 2.932 1.00 84.75 85 ALA A CA 1
ATOM 722 C 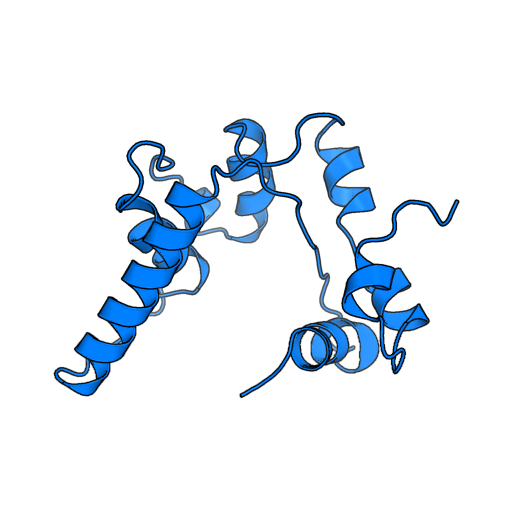C . ALA A 1 85 ? 12.842 -2.108 2.996 1.00 84.75 85 ALA A C 1
ATOM 724 O O . ALA A 1 85 ? 12.638 -1.010 3.511 1.00 84.75 85 ALA A O 1
ATOM 725 N N . SER A 1 86 ? 11.863 -2.841 2.456 1.00 79.12 86 SER A N 1
ATOM 726 C CA . SER A 1 86 ? 10.501 -2.351 2.183 1.00 79.12 86 SER A CA 1
ATOM 727 C C . SER A 1 86 ? 9.769 -1.715 3.375 1.00 79.12 86 SER A C 1
ATOM 729 O O . SER A 1 86 ? 8.896 -0.876 3.158 1.00 79.12 86 SER A O 1
ATOM 731 N N . GLY A 1 87 ? 10.151 -2.029 4.618 1.00 86.00 87 GLY A N 1
ATOM 732 C CA . GLY A 1 87 ? 9.642 -1.359 5.822 1.00 86.00 87 GLY A CA 1
ATOM 733 C C . GLY A 1 87 ? 9.932 0.149 5.885 1.00 86.00 87 GLY A C 1
ATOM 734 O O . GLY A 1 87 ? 9.198 0.881 6.538 1.00 86.00 87 GLY A O 1
ATOM 735 N N . TYR A 1 88 ? 10.948 0.642 5.169 1.00 89.50 88 TYR A N 1
ATOM 736 C CA . TYR A 1 88 ? 11.288 2.072 5.100 1.00 89.50 88 TYR A CA 1
ATOM 737 C C . TYR A 1 88 ? 10.659 2.794 3.904 1.00 89.50 88 TYR A C 1
ATOM 739 O O . TYR A 1 88 ? 10.779 4.018 3.786 1.00 89.50 88 TYR A O 1
ATOM 747 N N . LEU A 1 89 ? 9.993 2.055 3.013 1.00 89.19 89 LEU A N 1
ATOM 748 C CA . LEU A 1 89 ? 9.417 2.606 1.793 1.00 89.19 89 LEU A CA 1
ATOM 749 C C . LEU A 1 89 ? 8.378 3.707 2.064 1.00 89.19 89 LEU A C 1
ATOM 751 O O . LEU A 1 89 ? 8.460 4.734 1.392 1.00 89.19 89 LEU A O 1
ATOM 755 N N . PRO A 1 90 ? 7.442 3.580 3.030 1.00 91.31 90 PRO A N 1
ATOM 756 C CA . PRO A 1 90 ? 6.438 4.622 3.246 1.00 91.31 90 PRO A CA 1
ATOM 757 C C . PRO A 1 90 ? 7.055 5.978 3.585 1.00 91.31 90 PRO A C 1
ATOM 759 O O . PRO A 1 90 ? 6.675 6.989 2.998 1.00 91.31 90 PRO A O 1
ATOM 762 N N . LYS A 1 91 ? 8.067 5.992 4.463 1.00 92.75 91 LYS A N 1
ATOM 763 C CA . LYS A 1 91 ? 8.794 7.215 4.811 1.00 92.75 91 LYS A CA 1
ATOM 764 C C . LYS A 1 91 ? 9.537 7.797 3.610 1.00 92.75 91 LYS A C 1
ATOM 766 O O . LYS A 1 91 ? 9.467 8.998 3.385 1.00 92.75 91 LYS A O 1
ATOM 771 N N . TYR A 1 92 ? 10.205 6.959 2.818 1.00 91.94 92 TYR A N 1
ATOM 772 C CA . TYR A 1 92 ? 10.902 7.405 1.610 1.00 91.94 92 TYR A CA 1
ATOM 773 C C . TYR A 1 92 ? 9.957 8.089 0.607 1.00 91.94 92 TYR A C 1
ATOM 775 O O . TYR A 1 92 ? 10.249 9.168 0.093 1.00 91.94 92 TYR A O 1
ATOM 783 N N . VAL A 1 93 ? 8.796 7.479 0.359 1.00 90.62 93 VAL A N 1
ATOM 784 C CA . VAL A 1 93 ? 7.786 7.994 -0.576 1.00 90.62 93 VAL A CA 1
ATOM 785 C C . VAL A 1 93 ? 7.112 9.261 -0.020 1.00 90.62 93 VAL A C 1
ATOM 787 O O . VAL A 1 93 ? 6.817 10.180 -0.787 1.00 90.62 93 VAL A O 1
ATOM 790 N N . TYR A 1 94 ? 6.922 9.346 1.303 1.00 92.62 94 TYR A N 1
ATOM 791 C CA . TYR A 1 94 ? 6.453 10.553 1.993 1.00 92.62 94 TYR A CA 1
ATOM 792 C C . TYR A 1 94 ? 7.446 11.715 1.862 1.00 92.62 94 TYR A C 1
ATOM 794 O O . TYR A 1 94 ? 7.058 12.801 1.439 1.00 92.62 94 TYR A O 1
ATOM 802 N N . ASP A 1 95 ? 8.726 11.483 2.175 1.00 92.00 95 ASP A N 1
ATOM 803 C CA . ASP A 1 95 ? 9.776 12.511 2.124 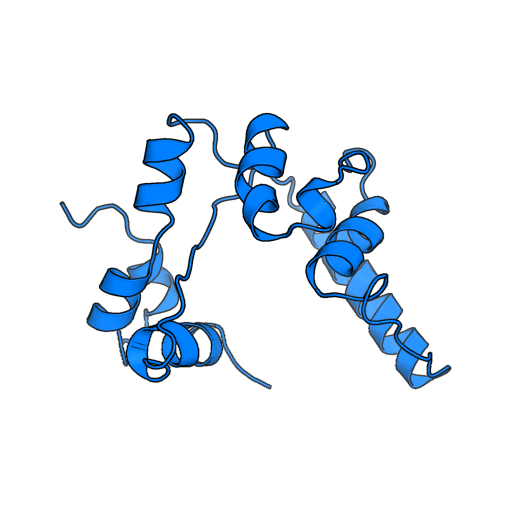1.00 92.00 95 ASP A CA 1
ATOM 804 C C . ASP A 1 95 ? 9.966 13.051 0.693 1.00 92.00 95 ASP A C 1
ATOM 806 O O . ASP A 1 95 ? 10.346 14.203 0.500 1.00 92.00 95 ASP A O 1
ATOM 810 N N . ALA A 1 96 ? 9.640 12.240 -0.318 1.00 89.81 96 ALA A N 1
ATOM 811 C CA . ALA A 1 96 ? 9.638 12.637 -1.722 1.00 89.81 96 ALA A CA 1
ATOM 812 C C . ALA A 1 96 ? 8.338 13.328 -2.196 1.00 89.81 96 ALA A C 1
ATOM 814 O O . ALA A 1 96 ? 8.169 13.554 -3.396 1.00 89.81 96 ALA A O 1
ATOM 815 N N . GLY A 1 97 ? 7.400 13.631 -1.291 1.00 89.38 97 GLY A N 1
ATOM 816 C CA . GLY A 1 97 ? 6.165 14.368 -1.589 1.00 89.38 97 GLY A CA 1
ATOM 817 C C . GLY A 1 97 ? 5.119 13.584 -2.387 1.00 89.38 97 GLY A C 1
ATOM 818 O O . GLY A 1 97 ? 4.232 14.181 -2.996 1.00 89.38 97 GLY A O 1
ATOM 819 N N . ARG A 1 98 ? 5.218 12.248 -2.424 1.00 88.56 98 ARG A N 1
ATOM 820 C CA . ARG A 1 98 ? 4.305 11.378 -3.193 1.00 88.56 98 ARG A CA 1
ATOM 821 C C . ARG A 1 98 ? 3.134 10.837 -2.370 1.00 88.56 98 ARG A C 1
ATOM 823 O O . ARG A 1 98 ? 2.229 10.224 -2.937 1.00 88.56 98 ARG A O 1
ATOM 830 N N . LEU A 1 99 ? 3.137 11.063 -1.058 1.00 91.31 99 LEU A N 1
ATOM 831 C CA . LEU A 1 99 ? 2.018 10.791 -0.152 1.00 91.31 99 LEU A CA 1
ATOM 832 C C . LEU A 1 99 ? 1.416 12.102 0.356 1.00 91.31 99 LEU A C 1
ATOM 834 O O . LEU A 1 99 ? 1.981 13.171 0.139 1.00 91.31 99 LEU A O 1
ATOM 838 N N . ASP A 1 100 ? 0.279 12.007 1.039 1.00 89.94 100 ASP A N 1
ATOM 839 C CA . ASP A 1 100 ? -0.321 13.141 1.736 1.00 89.94 100 ASP A CA 1
ATOM 840 C C . ASP A 1 100 ? 0.617 13.683 2.828 1.00 89.94 100 ASP A C 1
ATOM 842 O O . ASP A 1 100 ? 0.909 13.006 3.812 1.00 89.94 100 ASP A O 1
ATOM 846 N N . THR A 1 101 ? 1.103 14.911 2.628 1.00 91.81 101 THR A N 1
ATOM 847 C CA . THR A 1 101 ? 2.023 15.623 3.528 1.00 91.81 101 THR A CA 1
ATOM 848 C C . THR A 1 101 ? 1.329 16.702 4.364 1.00 91.81 101 THR A C 1
ATOM 850 O O . THR A 1 101 ? 1.996 17.584 4.904 1.00 91.81 101 THR A O 1
ATOM 853 N N . SER A 1 102 ? -0.006 16.681 4.460 1.00 91.44 102 SER A N 1
ATOM 854 C CA . SER A 1 102 ? -0.767 17.636 5.287 1.00 91.44 102 SER A CA 1
ATOM 855 C C . SER A 1 102 ? -0.499 17.487 6.790 1.00 91.44 102 SER A C 1
ATOM 857 O O . SER A 1 102 ? -0.714 18.426 7.556 1.00 91.44 102 SER A O 1
ATOM 859 N N . LEU A 1 103 ? -0.002 16.323 7.217 1.00 93.06 103 LEU A N 1
ATOM 860 C CA . LEU A 1 103 ? 0.344 15.998 8.598 1.00 93.06 103 LEU A CA 1
ATOM 861 C C . LEU A 1 103 ? 1.781 15.482 8.685 1.00 93.06 103 LEU A C 1
ATOM 863 O O . LEU A 1 103 ? 2.212 14.793 7.767 1.00 93.06 103 LEU A O 1
ATOM 867 N N . PRO A 1 104 ? 2.494 15.693 9.810 1.00 95.69 104 PRO A N 1
ATOM 868 C CA . PRO A 1 104 ? 3.796 15.067 10.037 1.00 95.69 104 PRO A CA 1
ATOM 869 C C . PRO A 1 104 ? 3.737 13.544 9.856 1.00 95.69 104 PRO A C 1
ATOM 871 O O . PRO A 1 104 ? 2.777 12.915 10.309 1.00 95.69 104 PRO A O 1
ATOM 874 N N . PHE A 1 105 ? 4.785 12.943 9.277 1.00 95.06 105 PHE A N 1
ATOM 875 C CA . PHE A 1 105 ? 4.811 11.516 8.916 1.00 95.06 105 PHE A CA 1
ATOM 876 C C . PHE A 1 105 ? 4.355 10.584 10.046 1.00 95.06 105 PHE A C 1
ATOM 878 O O . PHE A 1 105 ? 3.562 9.689 9.802 1.00 95.06 105 PHE A O 1
ATOM 885 N N . SER A 1 106 ? 4.777 10.815 11.293 1.00 95.06 106 SER A N 1
ATOM 886 C CA . SER A 1 106 ? 4.376 9.973 12.431 1.00 95.06 106 SER A CA 1
ATOM 887 C C . SER A 1 106 ? 2.865 9.984 12.689 1.00 95.06 106 SER A C 1
ATOM 889 O O . SER A 1 106 ? 2.278 8.958 13.029 1.00 95.06 106 SER A O 1
ATOM 891 N N . LYS A 1 107 ? 2.209 11.135 12.504 1.00 94.81 107 LYS A N 1
ATOM 892 C CA . LYS A 1 107 ? 0.750 11.252 12.596 1.00 94.81 107 LYS A CA 1
ATOM 893 C C . LYS A 1 107 ? 0.078 10.647 11.376 1.00 94.81 107 LYS A C 1
ATOM 895 O O . LYS A 1 107 ? -0.900 9.926 11.541 1.00 94.81 107 LYS A O 1
ATOM 900 N N . PHE A 1 108 ? 0.622 10.902 10.188 1.00 94.38 108 PHE A N 1
ATOM 901 C CA . PHE A 1 108 ? 0.133 10.331 8.938 1.00 94.38 108 PHE A CA 1
ATOM 902 C C . PHE A 1 108 ? 0.187 8.792 8.939 1.00 94.38 108 PHE A C 1
ATOM 904 O O . PHE A 1 108 ? -0.787 8.134 8.583 1.00 94.38 108 PHE A O 1
ATOM 911 N N . GLU A 1 109 ? 1.281 8.202 9.410 1.00 94.94 109 GLU A N 1
ATOM 912 C CA . GLU A 1 109 ? 1.455 6.756 9.552 1.00 94.94 109 GLU A CA 1
ATOM 913 C C . GLU A 1 109 ? 0.468 6.172 10.567 1.00 94.94 109 GLU A C 1
ATOM 915 O O . GLU A 1 109 ? -0.202 5.181 10.275 1.00 94.94 109 GLU A O 1
ATOM 920 N N . GLN A 1 110 ? 0.291 6.842 11.712 1.00 94.50 110 GLN A N 1
ATOM 921 C CA . GLN A 1 110 ? -0.670 6.428 12.734 1.00 94.50 110 GLN A CA 1
ATOM 922 C C . GLN A 1 110 ? -2.109 6.384 12.196 1.00 94.50 110 GLN A C 1
ATOM 924 O O . GLN A 1 110 ? -2.817 5.408 12.438 1.00 94.50 110 GLN A O 1
ATOM 929 N N . ILE A 1 111 ? -2.551 7.411 11.461 1.00 93.94 111 ILE A N 1
ATOM 930 C CA . ILE A 1 111 ? -3.898 7.425 10.859 1.00 93.94 111 ILE A CA 1
ATOM 931 C C . ILE A 1 111 ? -4.009 6.515 9.634 1.00 93.94 111 ILE A C 1
ATOM 933 O O . ILE A 1 111 ? -5.119 6.177 9.233 1.00 93.94 111 ILE A O 1
ATOM 937 N N . SER A 1 112 ? -2.888 6.127 9.026 1.00 95.25 112 SER A N 1
ATOM 938 C CA . SER A 1 112 ? -2.861 5.183 7.905 1.00 95.25 112 SER A CA 1
ATOM 939 C C . SER A 1 112 ? -2.930 3.735 8.382 1.00 95.25 112 SER A C 1
ATOM 941 O O . SER A 1 112 ? -3.245 2.859 7.584 1.00 95.25 112 SER A O 1
ATOM 943 N N . HIS A 1 113 ? -2.679 3.459 9.665 1.00 96.38 113 HIS A N 1
ATOM 944 C CA . HIS A 1 113 ? -2.840 2.130 10.246 1.00 96.38 113 HIS A CA 1
ATOM 945 C C . HIS A 1 113 ? -4.329 1.745 10.304 1.00 96.38 113 HIS A C 1
ATOM 947 O O . HIS A 1 113 ? -5.152 2.443 10.910 1.00 96.38 113 HIS A O 1
ATOM 953 N N . VAL A 1 114 ? -4.705 0.645 9.645 1.00 96.56 114 VAL A N 1
ATOM 954 C CA . VAL A 1 114 ? -6.123 0.281 9.452 1.00 96.56 114 VAL A CA 1
ATOM 955 C C . VAL A 1 114 ? -6.587 -0.909 10.281 1.00 96.56 114 VAL A C 1
ATOM 957 O O . VAL A 1 114 ? -7.788 -1.148 10.311 1.00 96.56 114 VAL A O 1
ATOM 960 N N . ASN A 1 115 ? -5.706 -1.628 10.985 1.00 96.19 115 ASN A N 1
ATOM 961 C CA . ASN A 1 115 ? -6.064 -2.893 11.643 1.00 96.19 115 ASN A CA 1
ATOM 962 C C . ASN A 1 115 ? -7.317 -2.803 12.524 1.00 96.19 115 ASN A C 1
ATOM 964 O O . ASN A 1 115 ? -8.232 -3.602 12.352 1.00 96.19 115 ASN A O 1
ATOM 968 N N . ALA A 1 116 ? -7.391 -1.813 13.418 1.00 95.44 116 ALA A N 1
ATOM 969 C CA . ALA A 1 116 ? -8.538 -1.651 14.315 1.00 95.44 116 ALA A CA 1
ATOM 970 C C . ALA A 1 116 ? -9.844 -1.375 13.548 1.00 95.44 116 ALA A C 1
ATOM 972 O O . ALA A 1 116 ? -10.878 -1.969 13.844 1.00 95.44 116 ALA A O 1
ATOM 973 N N . ARG A 1 117 ? -9.787 -0.525 12.513 1.00 95.75 117 ARG A N 1
ATOM 974 C CA . ARG A 1 117 ? -10.945 -0.220 11.656 1.00 95.75 117 ARG A CA 1
ATOM 975 C C . ARG A 1 117 ? -11.358 -1.422 10.811 1.00 95.75 117 ARG A C 1
ATOM 977 O O . ARG A 1 117 ? -12.542 -1.695 10.685 1.00 95.75 117 ARG A O 1
ATOM 984 N N . ALA A 1 118 ? -10.399 -2.177 10.281 1.00 96.12 118 ALA A N 1
ATOM 985 C CA . ALA A 1 118 ? -10.659 -3.394 9.515 1.00 96.12 118 ALA A CA 1
ATOM 986 C C . ALA A 1 118 ? -11.291 -4.498 10.382 1.00 96.12 118 ALA A C 1
ATOM 988 O O . ALA A 1 118 ? -12.199 -5.198 9.933 1.00 96.12 118 ALA A O 1
ATOM 989 N N . GLN A 1 119 ? -10.853 -4.623 11.636 1.00 95.44 119 GLN A N 1
ATOM 990 C CA . GLN A 1 119 ? -11.448 -5.540 12.609 1.00 95.44 119 GLN A CA 1
ATOM 991 C C . GLN A 1 119 ? -12.871 -5.126 12.990 1.00 95.44 119 GLN A C 1
ATOM 993 O O . GLN A 1 119 ? -13.738 -5.991 13.063 1.00 95.44 119 GLN A O 1
ATOM 998 N N . ALA A 1 120 ? -13.122 -3.827 13.183 1.00 95.75 120 ALA A N 1
ATOM 999 C CA . ALA A 1 120 ? -14.461 -3.309 13.462 1.00 95.75 120 ALA A CA 1
ATOM 1000 C C . ALA A 1 120 ? -15.418 -3.476 12.267 1.00 95.75 120 ALA A C 1
ATOM 1002 O O . ALA A 1 120 ? -16.574 -3.843 12.459 1.00 95.75 120 ALA A O 1
ATOM 1003 N N . ALA A 1 121 ? -14.932 -3.247 11.043 1.00 95.56 121 ALA A N 1
ATOM 1004 C CA . ALA A 1 121 ? -15.729 -3.375 9.827 1.00 95.56 121 ALA A CA 1
ATOM 1005 C C . ALA A 1 121 ? -16.054 -4.841 9.485 1.00 95.56 121 ALA A C 1
ATOM 1007 O O . ALA A 1 121 ? -17.175 -5.135 9.088 1.00 95.56 121 ALA A O 1
ATOM 1008 N N . ASP A 1 122 ? -15.093 -5.765 9.623 1.00 93.81 122 ASP A N 1
ATOM 1009 C CA . ASP A 1 122 ? -15.200 -7.216 9.365 1.00 93.81 122 ASP A CA 1
ATOM 1010 C C . ASP A 1 122 ? -15.983 -7.608 8.088 1.00 93.81 122 ASP A C 1
ATOM 1012 O O . ASP A 1 122 ? -15.408 -7.779 7.006 1.00 93.81 122 ASP A O 1
ATOM 1016 N N . LYS A 1 123 ? -17.304 -7.784 8.205 1.00 93.25 123 LYS A N 1
ATOM 1017 C CA . LYS A 1 123 ? -18.209 -8.208 7.122 1.00 93.25 123 LYS A CA 1
ATOM 1018 C C . LYS A 1 123 ? -19.020 -7.073 6.499 1.00 93.25 123 LYS A C 1
ATOM 1020 O O . LYS A 1 123 ? -19.817 -7.356 5.609 1.00 93.25 123 LYS A O 1
ATOM 1025 N N . ALA A 1 124 ? -18.827 -5.833 6.940 1.00 94.38 124 ALA A N 1
ATOM 1026 C CA . ALA A 1 124 ? -19.518 -4.668 6.411 1.00 94.38 124 ALA A CA 1
ATOM 1027 C C . ALA A 1 124 ? -19.413 -4.598 4.880 1.00 94.38 124 ALA A C 1
ATOM 1029 O O . ALA A 1 124 ? -18.353 -4.848 4.297 1.00 94.38 124 ALA A O 1
ATOM 1030 N N . GLU A 1 125 ? -20.521 -4.263 4.221 1.00 94.00 125 GLU A N 1
ATOM 1031 C CA . GLU A 1 125 ? -20.556 -4.116 2.762 1.00 94.00 125 GLU A CA 1
ATOM 1032 C C . GLU A 1 125 ? -19.723 -2.916 2.298 1.00 94.00 125 GLU A C 1
ATOM 1034 O O . GLU A 1 125 ? -19.078 -2.965 1.253 1.00 94.00 125 GLU A O 1
ATOM 1039 N N . ASP A 1 126 ? -19.651 -1.868 3.117 1.00 95.12 126 ASP A N 1
ATOM 1040 C CA . ASP A 1 126 ? -18.867 -0.658 2.889 1.00 95.12 126 ASP A CA 1
ATOM 1041 C C . ASP A 1 126 ? -17.465 -0.712 3.532 1.00 95.12 126 ASP A C 1
ATOM 1043 O O . ASP A 1 126 ? -16.866 0.329 3.811 1.00 95.12 126 ASP A O 1
ATOM 1047 N N . PHE A 1 127 ? -16.900 -1.917 3.710 1.00 94.81 127 PHE A N 1
ATOM 1048 C CA . PHE A 1 127 ? -15.585 -2.171 4.325 1.00 94.81 127 PHE A CA 1
ATOM 1049 C C . PHE A 1 127 ? -14.492 -1.192 3.868 1.00 94.81 127 PHE A C 1
ATOM 1051 O O . PHE A 1 127 ? -13.835 -0.548 4.686 1.00 94.81 127 PHE A O 1
ATOM 1058 N N . SER A 1 128 ? -14.327 -1.028 2.551 1.00 93.75 128 SER A N 1
ATOM 1059 C CA . SER A 1 128 ? -13.324 -0.143 1.946 1.00 93.75 128 SER A CA 1
ATOM 1060 C C . SER A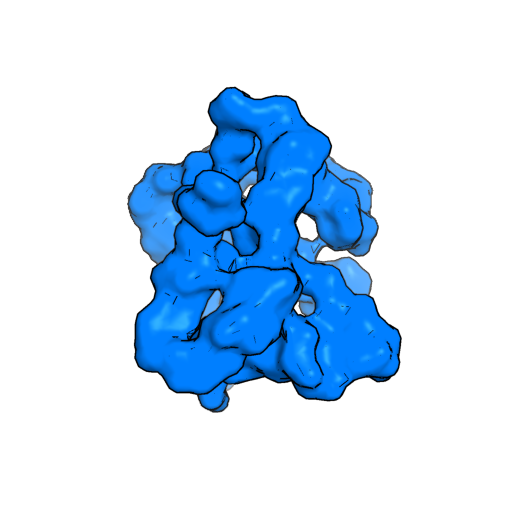 1 128 ? -13.469 1.320 2.361 1.00 93.75 128 SER A C 1
ATOM 1062 O O . SER A 1 128 ? -12.470 2.041 2.448 1.00 93.75 128 SER A O 1
ATOM 1064 N N . ARG A 1 129 ? -14.703 1.774 2.600 1.00 94.75 129 ARG A N 1
ATOM 1065 C CA . ARG A 1 129 ? -14.988 3.129 3.075 1.00 94.75 129 ARG A CA 1
ATOM 1066 C C . ARG A 1 129 ? -14.670 3.240 4.563 1.00 94.75 129 ARG A C 1
ATOM 1068 O O . ARG A 1 129 ? -13.955 4.162 4.938 1.00 94.75 129 ARG A O 1
ATOM 1075 N N . GLN A 1 130 ? -15.100 2.273 5.373 1.00 95.12 130 GLN A N 1
ATOM 1076 C CA . GLN A 1 130 ? -14.872 2.289 6.822 1.00 95.12 130 GLN A CA 1
ATOM 1077 C C . GLN A 1 130 ? -13.384 2.284 7.198 1.00 95.12 130 GLN A C 1
ATOM 1079 O O . GLN A 1 130 ? -12.962 3.041 8.069 1.00 95.12 130 GLN A O 1
ATOM 1084 N N . ILE A 1 131 ? -12.544 1.503 6.507 1.00 94.88 131 ILE A N 1
ATOM 1085 C CA . ILE A 1 131 ? -11.096 1.490 6.791 1.00 94.88 1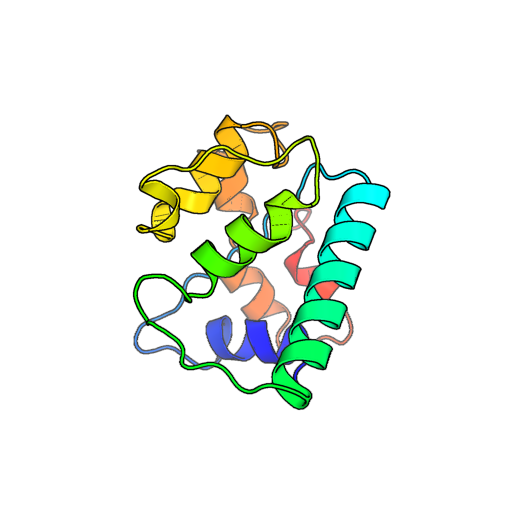31 ILE A CA 1
ATOM 1086 C C . ILE A 1 131 ? -10.391 2.804 6.424 1.00 94.88 131 ILE A C 1
ATOM 1088 O O . ILE A 1 131 ? -9.285 3.054 6.896 1.00 94.88 131 ILE A O 1
ATOM 1092 N N . ARG A 1 132 ? -11.013 3.632 5.575 1.00 93.12 132 ARG A N 1
ATOM 1093 C CA . ARG A 1 132 ? -10.511 4.949 5.155 1.00 93.12 132 ARG A CA 1
ATOM 1094 C C . ARG A 1 132 ? -11.138 6.093 5.938 1.00 93.12 132 ARG A C 1
ATOM 1096 O O . ARG A 1 132 ? -10.673 7.221 5.804 1.00 93.12 132 ARG A O 1
ATOM 1103 N N . ASP A 1 133 ? -12.156 5.816 6.744 1.00 90.00 133 ASP A N 1
ATOM 1104 C CA . ASP A 1 133 ? -12.793 6.823 7.570 1.00 90.00 133 ASP A CA 1
ATOM 1105 C C . ASP A 1 133 ? -11.875 7.181 8.748 1.00 90.00 133 ASP A C 1
ATOM 1107 O O . ASP A 1 133 ? -11.432 6.316 9.510 1.00 90.00 133 ASP A O 1
ATOM 1111 N N . ILE A 1 134 ? -11.515 8.460 8.838 1.00 78.31 134 ILE A N 1
ATOM 1112 C CA . ILE A 1 134 ? -10.655 9.029 9.888 1.00 78.31 134 ILE A CA 1
ATOM 1113 C C . ILE A 1 134 ? -11.521 9.793 10.912 1.00 78.31 134 ILE A C 1
ATOM 1115 O O . ILE A 1 134 ? -11.019 10.224 11.948 1.00 78.31 134 ILE A O 1
ATOM 1119 N N . SER A 1 135 ? -12.831 9.922 10.658 1.00 64.75 135 SER A N 1
ATOM 1120 C CA . SER A 1 135 ? -13.792 10.658 11.485 1.00 64.75 135 SER A CA 1
ATOM 1121 C C . SER A 1 135 ? -14.204 9.927 12.764 1.00 64.75 135 SER A C 1
ATOM 1123 O O . SER A 1 135 ? -14.886 10.519 13.593 1.00 64.75 135 SER A O 1
ATOM 1125 N N . ALA A 1 136 ? -13.771 8.680 12.976 1.00 44.47 136 ALA A N 1
ATOM 1126 C CA . ALA A 1 136 ? -13.941 7.985 14.250 1.00 44.47 136 ALA A CA 1
ATOM 1127 C C . ALA A 1 136 ? -12.929 8.500 15.296 1.00 44.47 136 ALA A C 1
ATOM 1129 O O . ALA A 1 136 ? -11.930 7.842 15.602 1.00 44.47 136 ALA A O 1
ATOM 1130 N N . LYS A 1 137 ? -13.194 9.698 15.823 1.00 36.50 137 LYS A N 1
ATOM 1131 C CA . LYS A 1 137 ? -12.707 10.191 17.115 1.00 36.50 137 LYS A CA 1
ATOM 1132 C C . LYS A 1 137 ? -13.810 10.951 17.827 1.00 36.50 137 LYS A C 1
ATOM 1134 O O . LYS A 1 137 ? -14.393 11.850 17.186 1.00 36.50 137 LYS A O 1
#

Secondary structure (DSSP, 8-state):
---HHHHHHIIIII-BTTBPP-B-PPB---HHHHHHHHHHHHHHHHHHHHS--PPPTTTSSHHHHHHHHHTTSTTPPPP-HHHHSGGGHHHHHHHTT-B--SS-HHHHHHHHB-HHHHHHHTT-TTHHHHTT-----

pLDDT: mean 87.63, std 9.38, range [36.5, 96.56]

Foldseek 3Di:
DDDPLRVVCCQQPPPVVVRDWDFDFAWDDDPVLVVQLVVLVVVVVVVCVVPPDDDDCQCRDPQNVSLVSSVSDPLGDDDDCCSSVVVCVVVSCVVSVGTDPPDDPVVSRVLRGQSVQSNVCNPPPCSVVSSNDSVPD

Radius of gyration: 16.67 Å; chains: 1; bounding box: 39×34×41 Å

Sequence (137 aa):
VADERDLIRLRTNYRRDPPEQVYVYRTHSALNSDKKLFLEYIKKINTLKLKPEFYNSLTTNCTNNIWQHNRVNADNLPYSWQILASGYLPKYVYDAGRLDTSLPFSKFEQISHVNARAQAADKAEDFSRQIRDISAK